Protein AF-A0A3D0D3S5-F1 (afdb_monomer_lite)

Foldseek 3Di:
DQVVLVVLCVCDVVNVRHVDSVRSCVVVPDDDPDDDDDDVVVVVVVVVVVVVVVVVCCCCPVPVDVVVVVVVVVVCVVPVPPPD

Secondary structure (DSSP, 8-state):
-HHHHHHHHHH-GGGT--SSHHHHHHHH----S------HHHHHHHHHHHHHHHHHHHHHHSSS-THHHHHHHHHHHHHS----

pLDDT: mean 90.77, std 9.51, range [44.78, 98.06]

Radius of gyration: 25.05 Å; chains: 1; bounding box: 39×48×67 Å

Sequence (84 aa):
MGAAMHGAVAAGPEAGGYPDIFTAAEKMGGLKDEVYRPIPRHVALYDRLYADYQILYDYFGRGQNDVMKRLRALRREVLAPNAG

Structure (mmCIF, N/CA/C/O backbone):
data_AF-A0A3D0D3S5-F1
#
_entry.id   AF-A0A3D0D3S5-F1
#
loop_
_atom_site.group_PDB
_atom_site.id
_atom_site.type_symbol
_atom_site.label_atom_id
_atom_site.label_alt_id
_atom_site.label_comp_id
_atom_site.label_asym_id
_atom_site.label_entity_id
_atom_site.label_seq_id
_atom_site.pdbx_PDB_ins_code
_atom_site.Cartn_x
_atom_site.Cartn_y
_atom_site.Cartn_z
_atom_site.occupancy
_atom_site.B_iso_or_equiv
_atom_site.auth_seq_id
_atom_site.auth_comp_id
_atom_site.auth_asym_id
_atom_site.auth_atom_id
_atom_site.pdbx_PDB_model_num
ATOM 1 N N . MET A 1 1 ? 15.163 8.117 -12.312 1.00 74.94 1 MET A N 1
ATOM 2 C CA . MET A 1 1 ? 14.824 7.178 -13.404 1.00 74.94 1 MET A CA 1
ATOM 3 C C . MET A 1 1 ? 13.581 7.638 -14.157 1.00 74.94 1 MET A C 1
ATOM 5 O O . MET A 1 1 ? 13.760 8.233 -15.205 1.00 74.94 1 MET A O 1
ATOM 9 N N . GLY A 1 2 ? 12.361 7.503 -13.616 1.00 87.62 2 GLY A N 1
ATOM 10 C CA . GLY A 1 2 ? 11.128 7.858 -14.350 1.00 87.62 2 GLY A CA 1
ATOM 11 C C . GLY A 1 2 ? 11.069 9.302 -14.873 1.00 87.62 2 GLY A C 1
ATOM 12 O O . GLY A 1 2 ? 10.798 9.522 -16.046 1.00 87.62 2 GLY A O 1
ATOM 13 N N . ALA A 1 3 ? 11.429 10.291 -14.049 1.00 92.44 3 ALA A N 1
ATOM 14 C CA . ALA A 1 3 ? 11.486 11.689 -14.495 1.00 92.44 3 ALA A CA 1
ATOM 15 C C . ALA A 1 3 ? 12.516 11.925 -15.621 1.00 92.44 3 ALA A C 1
ATOM 17 O O . ALA A 1 3 ? 12.263 12.699 -16.537 1.00 92.44 3 ALA A O 1
ATOM 18 N N . ALA A 1 4 ? 13.651 11.218 -15.590 1.00 92.19 4 ALA A N 1
ATOM 19 C CA . ALA A 1 4 ? 14.672 11.306 -16.635 1.00 92.19 4 ALA A CA 1
ATOM 20 C C . ALA A 1 4 ? 14.205 10.650 -17.946 1.00 92.19 4 ALA A C 1
ATOM 22 O O . ALA A 1 4 ? 14.485 11.178 -19.015 1.00 92.19 4 ALA A O 1
ATOM 23 N N . MET A 1 5 ? 13.448 9.549 -17.869 1.00 92.88 5 MET A N 1
ATOM 24 C CA . MET A 1 5 ? 12.820 8.922 -19.039 1.00 92.88 5 MET A CA 1
ATOM 25 C C . MET A 1 5 ? 11.821 9.873 -19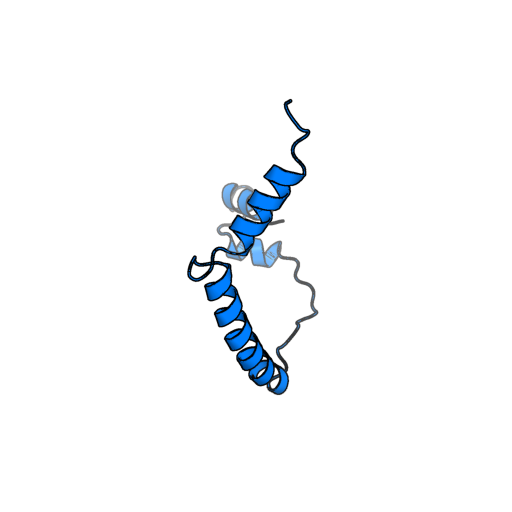.699 1.00 92.88 5 MET A C 1
ATOM 27 O O . MET A 1 5 ? 11.890 10.082 -20.902 1.00 92.88 5 MET A O 1
ATOM 31 N N . HIS A 1 6 ? 10.949 10.523 -18.921 1.00 93.69 6 HIS A N 1
ATOM 32 C CA . HIS A 1 6 ? 10.033 11.531 -19.464 1.00 93.69 6 HIS A CA 1
ATOM 33 C C . HIS A 1 6 ? 10.764 12.745 -20.048 1.00 93.69 6 HIS A C 1
ATOM 35 O O . HIS A 1 6 ? 10.352 13.244 -21.090 1.00 93.69 6 HIS A O 1
ATOM 41 N N . GLY A 1 7 ? 11.865 13.185 -19.430 1.00 94.31 7 GLY A N 1
ATOM 42 C CA . GLY A 1 7 ? 12.729 14.223 -19.995 1.00 94.31 7 GLY A CA 1
ATOM 43 C C . GLY A 1 7 ? 13.333 13.818 -21.344 1.00 94.31 7 GLY A C 1
ATOM 44 O O . GLY A 1 7 ? 13.317 14.608 -22.282 1.00 94.31 7 GLY A O 1
ATOM 45 N N . ALA A 1 8 ? 13.791 12.571 -21.473 1.00 92.62 8 ALA A N 1
ATOM 46 C CA . ALA A 1 8 ? 14.313 12.038 -22.728 1.00 92.62 8 ALA A CA 1
ATOM 47 C C . ALA A 1 8 ? 13.218 11.874 -23.799 1.00 92.62 8 ALA A C 1
ATOM 49 O O . ALA A 1 8 ? 13.480 12.104 -24.973 1.00 92.62 8 ALA A O 1
ATOM 50 N N . VAL A 1 9 ? 11.982 11.538 -23.418 1.00 95.88 9 VAL A N 1
ATOM 51 C CA . VAL A 1 9 ? 10.845 11.516 -24.357 1.00 95.88 9 VAL A CA 1
ATOM 52 C C . VAL A 1 9 ? 10.481 12.923 -24.824 1.00 95.88 9 VAL A C 1
ATOM 54 O O . VAL A 1 9 ? 10.270 13.145 -26.010 1.00 95.88 9 VAL A O 1
ATOM 57 N N . ALA A 1 10 ? 10.449 13.893 -23.908 1.00 95.81 10 ALA A N 1
ATOM 58 C CA . ALA A 1 10 ? 10.141 15.282 -24.237 1.00 95.81 10 ALA A CA 1
ATOM 59 C C . ALA A 1 10 ? 11.190 15.921 -25.164 1.00 95.81 10 ALA A C 1
ATOM 61 O O . ALA A 1 10 ? 10.837 16.759 -25.989 1.00 95.81 10 ALA A O 1
ATOM 62 N N . ALA A 1 11 ? 12.460 15.518 -25.048 1.00 95.38 11 ALA A N 1
ATOM 63 C CA . ALA A 1 11 ? 13.524 15.938 -25.960 1.00 95.38 11 ALA A CA 1
ATOM 64 C C . ALA A 1 11 ? 13.318 15.414 -27.396 1.00 95.38 11 ALA A C 1
ATOM 66 O O . ALA A 1 11 ? 13.661 16.102 -28.354 1.00 95.38 11 ALA A O 1
ATOM 67 N N . GLY A 1 12 ? 12.725 14.225 -27.543 1.00 93.12 12 GLY A N 1
ATOM 68 C CA . GLY A 1 12 ? 12.450 13.591 -28.830 1.00 93.12 12 GLY A CA 1
ATOM 69 C C . GLY A 1 12 ? 13.703 13.079 -29.568 1.00 93.12 12 GLY A C 1
ATOM 70 O O . GLY A 1 12 ? 14.832 13.416 -29.203 1.00 93.12 12 GLY A O 1
ATOM 71 N N . PRO A 1 13 ? 13.530 12.250 -30.617 1.00 94.00 13 PRO A N 1
ATOM 72 C CA . PRO A 1 13 ? 14.640 11.566 -31.295 1.00 94.00 13 PRO A CA 1
ATOM 73 C C . PRO A 1 13 ? 15.698 12.504 -31.888 1.00 94.00 13 PRO A C 1
ATOM 75 O O . PRO A 1 13 ? 16.891 12.230 -31.790 1.00 94.00 13 PRO A O 1
ATOM 78 N N . GLU A 1 14 ? 15.269 13.640 -32.441 1.00 94.00 14 GLU A N 1
ATOM 79 C CA . GLU A 1 14 ? 16.145 14.624 -33.096 1.00 94.00 14 GLU A CA 1
ATOM 80 C C . GLU A 1 14 ? 17.175 15.249 -32.139 1.00 94.00 14 GLU A C 1
ATOM 82 O O . GLU A 1 14 ? 18.247 15.675 -32.562 1.00 94.00 14 GLU A O 1
ATOM 87 N N . ALA A 1 15 ? 16.874 15.279 -30.837 1.00 91.81 15 ALA A N 1
ATOM 88 C CA . ALA A 1 15 ? 17.765 15.788 -29.795 1.00 91.81 15 ALA A CA 1
ATOM 89 C C . ALA A 1 15 ? 18.465 14.666 -29.001 1.00 91.81 15 ALA A C 1
ATOM 91 O O . ALA A 1 15 ? 18.989 14.912 -27.914 1.00 91.81 15 ALA A O 1
ATOM 92 N N . GLY A 1 16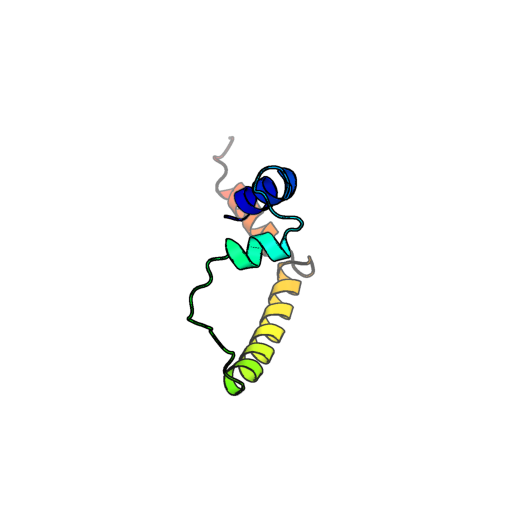 ? 18.459 13.428 -29.512 1.00 90.00 16 GLY A N 1
ATOM 93 C CA . GLY A 1 16 ? 19.027 12.257 -28.830 1.00 90.00 16 GLY A CA 1
ATOM 94 C C . GLY A 1 16 ? 18.135 11.676 -27.726 1.00 90.00 16 GLY A C 1
ATOM 95 O O . GLY A 1 16 ? 18.597 10.877 -26.910 1.00 90.00 16 GLY A O 1
ATOM 96 N N . GLY A 1 17 ? 16.869 12.095 -27.683 1.00 93.06 17 GLY A N 1
ATOM 97 C CA . GLY A 1 17 ? 15.823 11.548 -26.831 1.00 93.06 17 GLY A CA 1
ATOM 98 C C . GLY A 1 17 ? 15.130 10.320 -27.432 1.00 93.06 17 GLY A C 1
ATOM 99 O O . GLY A 1 17 ? 15.608 9.711 -28.387 1.00 93.06 17 GLY A O 1
ATOM 100 N N . TYR A 1 18 ? 13.973 9.956 -26.880 1.00 95.06 18 TYR A N 1
ATOM 101 C CA . TYR A 1 18 ? 13.184 8.798 -27.319 1.00 95.06 18 TYR A CA 1
ATOM 102 C C . TYR A 1 18 ? 11.829 9.229 -27.898 1.00 95.06 18 TYR A C 1
ATOM 104 O O . TYR A 1 18 ? 11.277 10.235 -27.461 1.00 95.06 18 TYR A O 1
ATOM 112 N N . PRO A 1 19 ? 11.264 8.479 -28.861 1.00 95.50 19 PRO A N 1
ATOM 113 C CA . PRO A 1 19 ? 9.975 8.816 -29.470 1.00 95.50 19 PRO A CA 1
ATOM 114 C C . PRO A 1 19 ? 8.789 8.607 -28.517 1.00 95.50 19 PRO A C 1
ATOM 116 O O . PRO A 1 19 ? 7.771 9.283 -28.639 1.00 95.50 19 PRO A O 1
ATOM 119 N N . ASP A 1 20 ? 8.918 7.689 -27.556 1.00 95.88 20 ASP A N 1
ATOM 120 C CA . ASP A 1 20 ? 7.889 7.383 -26.570 1.00 95.88 20 ASP A CA 1
ATOM 121 C C . ASP A 1 20 ? 8.485 6.790 -25.284 1.00 95.88 20 ASP A C 1
ATOM 123 O O . ASP A 1 20 ? 9.665 6.429 -25.195 1.00 95.88 20 ASP A O 1
ATOM 127 N N . ILE A 1 21 ? 7.634 6.698 -24.260 1.00 94.31 21 ILE A N 1
ATOM 128 C CA . ILE A 1 21 ? 8.018 6.212 -22.935 1.00 94.31 21 ILE A CA 1
ATOM 129 C C . ILE A 1 21 ? 8.368 4.721 -22.915 1.00 94.31 21 ILE A C 1
ATOM 131 O O . ILE A 1 21 ? 9.140 4.312 -22.053 1.00 94.31 21 ILE A O 1
ATOM 135 N N . PHE A 1 22 ? 7.858 3.913 -23.849 1.00 93.94 22 PHE A N 1
ATOM 136 C CA . PHE A 1 22 ? 8.169 2.483 -23.913 1.00 93.94 22 PHE A CA 1
ATOM 137 C C . PHE A 1 22 ? 9.599 2.269 -24.402 1.00 93.94 22 PHE A C 1
ATOM 139 O O . PHE A 1 22 ? 10.359 1.537 -23.771 1.00 93.94 22 PHE A O 1
ATOM 146 N N . THR A 1 23 ? 9.997 2.992 -25.447 1.00 93.12 23 THR A N 1
ATOM 147 C CA . THR A 1 23 ? 11.362 2.980 -25.981 1.00 93.12 23 THR A CA 1
ATOM 148 C C . THR A 1 23 ? 12.357 3.495 -24.936 1.00 93.12 23 THR A C 1
ATOM 150 O O . THR A 1 23 ? 13.409 2.891 -24.712 1.00 93.12 23 THR A O 1
ATOM 153 N N . ALA A 1 24 ? 12.005 4.577 -24.230 1.00 92.62 24 ALA A N 1
ATOM 154 C CA . ALA A 1 24 ? 12.813 5.086 -23.123 1.00 92.62 24 ALA A CA 1
ATOM 155 C C . ALA A 1 24 ? 12.923 4.065 -21.978 1.00 92.62 24 ALA A C 1
ATOM 157 O O . ALA A 1 24 ? 14.006 3.862 -21.433 1.00 92.62 24 ALA A O 1
ATOM 158 N N . ALA A 1 25 ? 11.826 3.396 -21.614 1.00 91.81 25 ALA A N 1
ATOM 159 C CA . ALA A 1 25 ? 11.814 2.391 -20.556 1.00 91.81 25 ALA A CA 1
ATOM 160 C C . ALA A 1 25 ? 12.616 1.134 -20.920 1.00 91.81 25 ALA A C 1
ATOM 162 O O . ALA A 1 25 ? 13.280 0.586 -20.050 1.00 91.81 25 ALA A O 1
ATOM 163 N N . GLU A 1 26 ? 12.618 0.699 -22.180 1.00 90.19 26 GLU A N 1
ATOM 164 C CA . GLU A 1 26 ? 13.423 -0.443 -22.629 1.00 90.19 26 GLU A CA 1
ATOM 165 C C . GLU A 1 26 ? 14.929 -0.158 -22.524 1.00 90.19 26 GLU A C 1
ATOM 167 O O . GLU A 1 26 ? 15.704 -1.015 -22.106 1.00 90.19 26 GLU A O 1
ATOM 172 N N . LYS A 1 27 ? 15.355 1.062 -22.879 1.00 89.56 27 LYS A N 1
ATOM 173 C CA . LYS A 1 27 ? 16.778 1.444 -22.907 1.00 89.56 27 LYS A CA 1
ATOM 174 C C . LYS A 1 27 ? 17.308 1.978 -21.579 1.00 89.56 27 LYS A C 1
ATOM 176 O O . LYS A 1 27 ? 18.500 1.864 -21.311 1.00 89.56 27 LYS A O 1
ATOM 181 N N . MET A 1 28 ? 16.449 2.586 -20.764 1.00 89.81 28 MET A N 1
ATOM 182 C CA . MET A 1 28 ? 16.824 3.222 -19.493 1.00 89.81 28 MET A CA 1
ATOM 183 C C . MET A 1 28 ? 16.299 2.462 -18.269 1.00 89.81 28 MET A C 1
ATOM 185 O O . MET A 1 28 ? 16.630 2.814 -17.134 1.00 89.81 28 MET A O 1
ATOM 189 N N . GLY A 1 29 ? 15.425 1.475 -18.468 1.00 84.31 29 GLY A N 1
ATOM 190 C CA . GLY A 1 29 ? 14.845 0.671 -17.402 1.00 84.31 29 GLY A CA 1
ATOM 191 C C . GLY A 1 29 ? 15.873 -0.289 -16.829 1.00 84.31 29 GLY A C 1
ATOM 192 O O . GLY A 1 29 ? 16.395 -1.150 -17.525 1.00 84.31 29 GLY A O 1
ATOM 193 N N . GLY A 1 30 ? 16.147 -0.151 -15.534 1.00 78.62 30 GLY A N 1
ATOM 194 C CA . GLY A 1 30 ? 16.915 -1.125 -14.767 1.00 78.62 30 GLY A CA 1
ATOM 195 C C . GLY A 1 30 ? 15.974 -1.938 -13.891 1.00 78.62 30 GLY A C 1
ATOM 196 O O . GLY A 1 30 ? 15.549 -1.456 -12.840 1.00 78.62 30 GLY A O 1
ATOM 197 N N . LEU A 1 31 ? 15.638 -3.151 -14.319 1.00 79.12 31 LEU A N 1
ATOM 198 C CA . LEU A 1 31 ? 14.999 -4.147 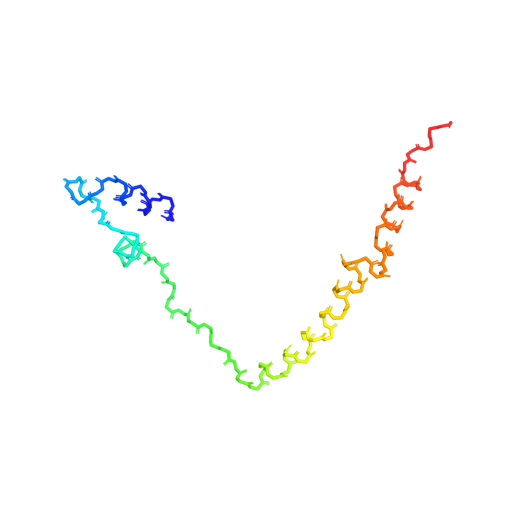-13.461 1.00 79.12 31 LEU A CA 1
ATOM 199 C C . LEU A 1 31 ? 16.079 -5.054 -12.871 1.00 79.12 31 LEU A C 1
ATOM 201 O O . LEU A 1 31 ? 17.101 -5.308 -13.501 1.00 79.12 31 LEU A O 1
ATOM 205 N N . LYS A 1 32 ? 15.860 -5.530 -11.643 1.00 78.94 32 LYS A N 1
ATOM 206 C CA . LYS A 1 32 ? 16.652 -6.641 -11.110 1.00 78.94 32 LYS A CA 1
ATOM 207 C C . LYS A 1 32 ? 16.228 -7.917 -11.836 1.00 78.94 32 LYS A C 1
ATOM 209 O O . LYS A 1 32 ? 15.037 -8.099 -12.075 1.00 78.94 32 LYS A O 1
ATOM 214 N N . ASP A 1 33 ? 17.175 -8.811 -12.102 1.00 83.81 33 ASP A N 1
ATOM 215 C CA . ASP A 1 33 ? 16.889 -10.108 -12.739 1.00 83.81 33 ASP A CA 1
ATOM 216 C C . ASP A 1 33 ? 16.054 -11.043 -11.848 1.00 83.81 33 ASP A C 1
ATOM 218 O O . ASP A 1 33 ? 15.452 -12.011 -12.313 1.00 83.81 33 ASP A O 1
ATOM 222 N N . GLU A 1 34 ? 16.008 -10.763 -10.545 1.00 89.06 34 GLU A N 1
ATOM 223 C CA . GLU A 1 34 ? 15.241 -11.549 -9.590 1.00 89.06 34 GLU A CA 1
ATOM 224 C C . GLU A 1 34 ? 13.738 -11.259 -9.703 1.00 89.06 34 GLU A C 1
ATOM 226 O O . GLU A 1 34 ? 13.266 -10.152 -9.433 1.00 89.06 34 GLU A O 1
ATOM 231 N N . VAL A 1 35 ? 12.974 -12.296 -10.055 1.00 90.94 35 VAL A N 1
ATOM 232 C CA . VAL A 1 35 ? 11.513 -12.247 -10.168 1.00 90.94 35 VAL A CA 1
ATOM 233 C C . VAL A 1 35 ? 10.878 -13.128 -9.099 1.00 90.94 35 VAL A C 1
ATOM 235 O O . VAL A 1 35 ? 11.033 -14.350 -9.102 1.00 90.94 35 VAL A O 1
ATOM 238 N N . TYR A 1 36 ? 10.082 -12.515 -8.227 1.00 90.62 36 TYR A N 1
ATOM 239 C CA . TYR A 1 36 ? 9.289 -13.225 -7.229 1.00 90.62 36 TYR A CA 1
ATOM 240 C C . TYR A 1 36 ? 7.990 -13.718 -7.862 1.00 90.62 36 TYR A C 1
ATOM 242 O O . TYR A 1 36 ? 7.104 -12.932 -8.198 1.00 90.62 36 TYR A O 1
ATOM 250 N N . ARG A 1 37 ? 7.879 -15.035 -8.043 1.00 94.56 37 ARG A N 1
ATOM 251 C CA . ARG A 1 37 ? 6.672 -15.672 -8.582 1.00 94.56 37 ARG A CA 1
ATOM 252 C C . ARG A 1 37 ? 5.784 -16.182 -7.447 1.00 94.56 37 ARG A C 1
ATOM 254 O O . ARG A 1 37 ? 6.308 -16.728 -6.473 1.00 94.56 37 ARG A O 1
ATOM 261 N N . PRO A 1 38 ? 4.453 -16.046 -7.557 1.00 93.06 38 PRO A N 1
ATOM 262 C CA . PRO A 1 38 ? 3.551 -16.563 -6.543 1.00 93.06 38 PRO A CA 1
ATOM 263 C C . PRO A 1 38 ? 3.658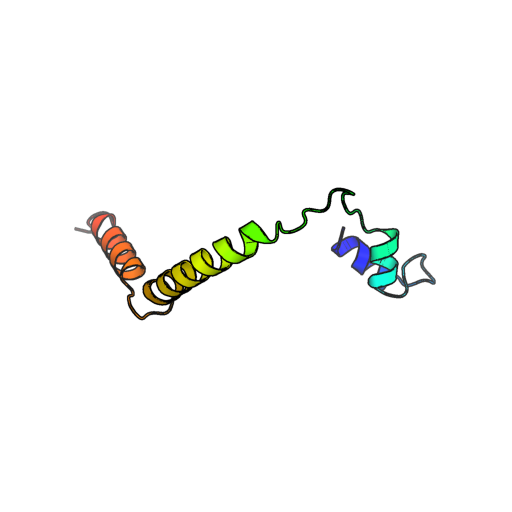 -18.088 -6.461 1.00 93.06 38 PRO A C 1
ATOM 265 O O . PRO A 1 38 ? 3.654 -18.785 -7.475 1.00 93.06 38 PRO A O 1
ATOM 268 N N . ILE A 1 39 ? 3.718 -18.610 -5.237 1.00 95.81 39 ILE A N 1
ATOM 269 C CA . ILE A 1 39 ? 3.624 -20.048 -4.976 1.00 95.81 39 ILE A CA 1
ATOM 270 C C . ILE A 1 39 ? 2.130 -20.402 -4.960 1.00 95.81 39 ILE A C 1
ATOM 272 O O . ILE A 1 39 ? 1.435 -19.934 -4.055 1.00 95.81 39 ILE A O 1
ATOM 276 N N . PRO A 1 40 ? 1.608 -21.230 -5.891 1.00 93.50 40 PRO A N 1
ATOM 277 C CA . PRO A 1 40 ? 0.160 -21.423 -6.053 1.00 93.50 40 PRO A CA 1
ATOM 278 C C . PRO A 1 40 ? -0.562 -21.860 -4.773 1.00 93.50 40 PRO A C 1
ATOM 280 O O . PRO A 1 40 ? -1.650 -21.383 -4.463 1.00 93.50 40 PRO A O 1
ATOM 283 N N . ARG A 1 41 ? 0.084 -22.712 -3.969 1.00 91.94 41 ARG A N 1
ATOM 284 C CA . ARG A 1 41 ? -0.443 -23.151 -2.670 1.00 91.94 41 ARG A CA 1
ATOM 285 C C . ARG A 1 41 ? -0.598 -22.003 -1.665 1.00 91.94 41 ARG A C 1
ATOM 287 O O . ARG A 1 41 ? -1.513 -22.040 -0.851 1.00 91.94 41 ARG A O 1
ATOM 294 N N . HIS A 1 42 ? 0.294 -21.014 -1.685 1.00 96.19 42 HIS A N 1
ATOM 295 C CA . HIS A 1 42 ? 0.206 -19.865 -0.784 1.00 96.19 42 HIS A CA 1
ATOM 296 C C . HIS A 1 42 ? -0.868 -18.884 -1.238 1.00 96.19 42 HIS A C 1
ATOM 298 O O . HIS A 1 42 ? -1.540 -18.324 -0.384 1.00 96.19 42 HIS A O 1
ATOM 304 N N . VAL A 1 43 ? -1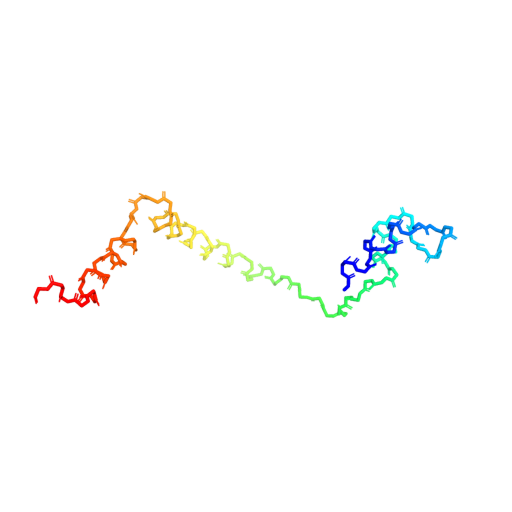.073 -18.723 -2.550 1.00 96.38 43 VAL A N 1
ATOM 305 C CA . VAL A 1 43 ? -2.117 -17.841 -3.099 1.00 96.38 43 VAL A CA 1
ATOM 306 C C . VAL A 1 43 ? -3.481 -18.200 -2.516 1.00 96.38 43 VAL A C 1
ATOM 308 O O . VAL A 1 43 ? -4.090 -17.367 -1.860 1.00 96.38 43 VAL A O 1
ATOM 311 N N . ALA A 1 44 ? -3.887 -19.469 -2.608 1.00 94.56 44 ALA A N 1
ATOM 312 C CA . ALA A 1 44 ? -5.183 -19.910 -2.088 1.00 94.56 44 ALA A CA 1
ATOM 313 C C . ALA A 1 44 ? -5.351 -19.691 -0.569 1.00 94.56 44 ALA A C 1
ATOM 315 O O . ALA A 1 44 ? -6.468 -19.501 -0.086 1.00 94.56 44 ALA A O 1
ATOM 316 N N . LEU A 1 45 ? -4.257 -19.739 0.201 1.00 96.88 45 LEU A N 1
ATOM 317 C CA . LEU A 1 45 ? -4.282 -19.427 1.631 1.00 96.88 45 LEU A CA 1
ATOM 318 C C . LEU A 1 45 ? -4.399 -17.916 1.866 1.00 96.88 45 LEU A C 1
ATOM 320 O O . LEU A 1 45 ? -5.208 -17.487 2.686 1.00 96.88 45 LEU A O 1
ATOM 324 N N . TYR A 1 46 ? -3.616 -17.118 1.143 1.00 97.81 46 TYR A N 1
ATOM 325 C CA . TYR A 1 46 ? -3.658 -15.665 1.239 1.00 97.81 46 TYR A CA 1
ATOM 326 C C . TYR A 1 46 ? -4.986 -15.087 0.764 1.00 97.81 46 TYR A C 1
ATOM 328 O O . TYR A 1 46 ? -5.428 -14.116 1.362 1.00 97.81 46 TYR A O 1
ATOM 336 N N . ASP A 1 47 ? -5.668 -15.704 -0.200 1.00 97.44 47 ASP A N 1
ATOM 337 C CA . ASP A 1 47 ? -7.010 -15.288 -0.621 1.00 97.44 47 ASP A CA 1
ATOM 338 C C . ASP A 1 47 ? -8.014 -15.379 0.537 1.00 97.44 47 ASP A C 1
ATOM 340 O O . ASP A 1 47 ? -8.807 -14.464 0.753 1.00 97.44 47 ASP A O 1
ATOM 344 N N . ARG A 1 48 ? -7.943 -16.450 1.342 1.00 97.50 48 ARG A N 1
ATOM 345 C CA . ARG A 1 48 ? -8.792 -16.604 2.537 1.00 97.50 48 ARG A CA 1
ATOM 346 C C . ARG A 1 48 ? -8.457 -15.561 3.598 1.00 97.50 48 ARG A C 1
ATOM 348 O O . ARG A 1 48 ? -9.352 -14.903 4.112 1.00 97.50 48 ARG A O 1
ATOM 355 N N . LEU A 1 49 ? -7.167 -15.374 3.881 1.00 97.94 49 LEU A N 1
ATOM 356 C CA . LEU A 1 49 ? -6.711 -14.353 4.829 1.00 97.94 49 LEU A CA 1
ATOM 357 C C . LEU A 1 49 ? -7.091 -12.940 4.369 1.00 97.94 49 LEU A C 1
ATOM 359 O O . LEU A 1 49 ? -7.420 -12.084 5.187 1.00 97.94 49 LEU A O 1
ATOM 363 N N . TYR A 1 50 ? -7.052 -12.691 3.062 1.00 97.75 50 TYR A N 1
ATOM 364 C CA . TYR A 1 50 ? -7.412 -11.412 2.476 1.00 97.75 50 TYR A CA 1
ATOM 365 C C . TYR A 1 50 ? -8.915 -11.145 2.579 1.00 97.75 50 TYR A C 1
ATOM 367 O O . TYR A 1 50 ? -9.298 -10.016 2.873 1.00 97.75 50 TYR A O 1
ATOM 375 N N . ALA A 1 51 ? -9.760 -12.167 2.419 1.00 98.06 51 ALA A N 1
ATOM 376 C CA . ALA A 1 51 ? -11.198 -12.038 2.645 1.00 98.06 51 ALA A CA 1
ATOM 377 C C . ALA A 1 51 ? -11.511 -11.617 4.094 1.00 98.06 51 ALA A C 1
ATOM 379 O O . ALA A 1 51 ? -12.249 -10.654 4.307 1.00 98.06 51 ALA A O 1
ATOM 380 N N . ASP A 1 52 ? -10.884 -12.257 5.086 1.00 97.62 52 ASP A N 1
ATOM 381 C CA . ASP A 1 52 ? -11.044 -11.871 6.497 1.00 97.62 52 ASP A CA 1
ATOM 382 C C . ASP A 1 52 ? -10.509 -10.455 6.762 1.00 97.62 52 ASP A C 1
ATOM 384 O O . A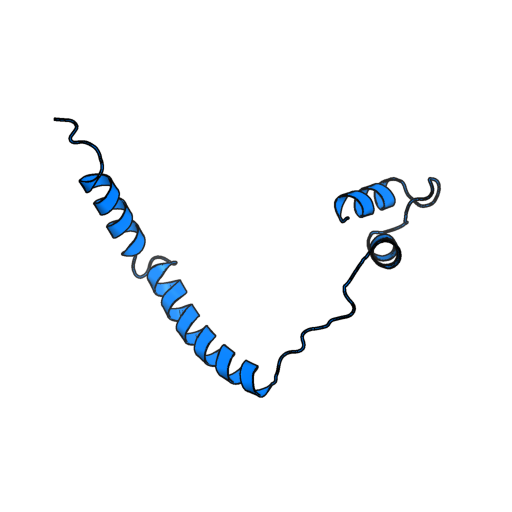SP A 1 52 ? -11.144 -9.648 7.446 1.00 97.62 52 ASP A O 1
ATOM 388 N N . TYR A 1 53 ? -9.360 -10.111 6.169 1.00 97.81 53 TYR A N 1
ATOM 389 C CA . TYR A 1 53 ? -8.816 -8.757 6.226 1.00 97.81 53 TYR A CA 1
ATOM 390 C C . TYR A 1 53 ? -9.787 -7.721 5.652 1.00 97.81 53 TYR A C 1
ATOM 392 O O . TYR A 1 53 ? -9.958 -6.670 6.265 1.00 97.81 53 TYR A O 1
ATOM 400 N N . GLN A 1 54 ? -10.432 -7.992 4.512 1.00 96.94 54 GLN A N 1
ATOM 401 C CA . GLN A 1 54 ? -11.384 -7.066 3.894 1.00 96.94 54 GLN A CA 1
ATOM 402 C C . GLN A 1 54 ? -12.571 -6.779 4.811 1.00 96.94 54 GLN A C 1
ATOM 404 O O . GLN A 1 54 ? -12.951 -5.620 4.956 1.00 96.94 54 GLN A O 1
ATOM 409 N N . ILE A 1 55 ? -13.103 -7.800 5.489 1.00 95.94 55 ILE A N 1
ATOM 410 C CA . ILE A 1 55 ? -14.192 -7.622 6.459 1.00 95.94 55 ILE A CA 1
ATOM 411 C C . ILE A 1 55 ? -13.753 -6.669 7.574 1.00 95.94 55 ILE A C 1
ATOM 413 O O . ILE A 1 55 ? -14.455 -5.707 7.887 1.00 95.94 55 ILE A O 1
ATOM 417 N N . LEU A 1 56 ? -12.574 -6.901 8.157 1.00 96.00 56 LEU A N 1
ATOM 418 C CA . LEU A 1 56 ? -12.041 -6.042 9.217 1.00 96.00 56 LEU A CA 1
ATOM 419 C C . LEU A 1 56 ? -11.755 -4.624 8.706 1.00 96.00 56 LEU A C 1
ATOM 421 O O . LEU A 1 56 ? -12.063 -3.643 9.388 1.00 96.00 56 LEU A O 1
ATOM 425 N N . TYR A 1 57 ? -11.186 -4.513 7.507 1.00 95.31 57 TYR A N 1
ATOM 426 C CA . TYR A 1 57 ? -10.886 -3.247 6.852 1.00 95.31 57 TYR A CA 1
ATOM 427 C C . TYR A 1 57 ? -12.155 -2.425 6.628 1.00 95.31 57 TYR A C 1
ATOM 429 O O . TYR A 1 57 ? -12.190 -1.248 6.984 1.00 95.31 57 TYR A O 1
ATOM 437 N N . ASP A 1 58 ? -13.215 -3.033 6.101 1.00 94.38 58 ASP A N 1
ATOM 438 C CA . ASP A 1 58 ? -14.480 -2.346 5.866 1.00 94.38 58 ASP A CA 1
ATOM 439 C C . ASP A 1 58 ? -15.164 -1.979 7.185 1.00 94.38 58 ASP A C 1
ATOM 441 O O . ASP A 1 58 ? -15.602 -0.836 7.357 1.00 94.38 58 ASP A O 1
ATOM 445 N N . TYR A 1 59 ? -15.185 -2.899 8.152 1.00 95.12 59 TYR A N 1
ATOM 446 C CA . TYR A 1 59 ? -15.817 -2.680 9.448 1.00 95.12 59 TYR A CA 1
ATOM 447 C C . TYR A 1 59 ? -15.197 -1.496 10.206 1.00 95.12 59 TYR A C 1
ATOM 449 O O . TYR A 1 59 ? -15.915 -0.601 10.660 1.00 95.12 59 TYR A O 1
ATOM 457 N N . PHE A 1 60 ? -13.864 -1.449 10.300 1.00 94.38 60 PHE A N 1
ATOM 458 C CA . PHE A 1 60 ? -13.149 -0.388 11.018 1.00 94.38 60 PHE A CA 1
ATOM 459 C C . PHE A 1 60 ? -12.838 0.853 10.168 1.00 94.38 60 PHE A C 1
ATOM 461 O O . PHE A 1 60 ? -12.569 1.919 10.727 1.00 94.38 60 PHE A O 1
ATOM 468 N N . GLY A 1 61 ? -12.831 0.733 8.838 1.00 91.44 61 GLY A N 1
ATOM 469 C CA . GLY A 1 61 ? -12.340 1.763 7.917 1.00 91.44 61 GLY A CA 1
ATOM 470 C C . GLY A 1 61 ? -13.412 2.474 7.091 1.00 91.44 61 GLY A C 1
ATOM 471 O O . GLY A 1 61 ? -13.213 3.637 6.739 1.00 91.44 61 GLY A O 1
ATOM 472 N N . ARG A 1 62 ? -14.556 1.833 6.804 1.00 89.12 62 ARG A N 1
ATOM 473 C CA . ARG A 1 62 ? -15.623 2.391 5.942 1.00 89.12 62 ARG A CA 1
ATOM 474 C C . ARG A 1 62 ? -16.876 2.861 6.686 1.00 89.12 62 ARG A C 1
ATOM 476 O O . ARG A 1 62 ? -17.883 3.169 6.060 1.00 89.12 62 ARG A O 1
ATOM 483 N N . GLY A 1 63 ? -16.800 2.984 8.010 1.00 80.38 63 GLY A N 1
ATOM 484 C CA . GLY A 1 63 ? -17.820 3.666 8.816 1.00 80.38 63 GLY A CA 1
ATOM 485 C C . GLY A 1 63 ? -18.923 2.775 9.390 1.00 80.38 63 GLY A C 1
ATOM 486 O O . GLY A 1 63 ? -19.796 3.294 10.076 1.00 80.38 63 GLY A O 1
ATOM 487 N N . GLN A 1 64 ? -18.877 1.448 9.196 1.00 87.75 64 GLN A N 1
ATOM 488 C CA . GLN A 1 64 ? -19.763 0.541 9.945 1.00 87.75 64 GLN A CA 1
ATOM 489 C C . GLN A 1 64 ? -19.480 0.602 11.454 1.00 87.75 64 GLN A C 1
ATOM 491 O O . GLN A 1 64 ? -20.405 0.554 12.263 1.00 87.75 64 GLN A O 1
ATOM 496 N N . ASN A 1 65 ? -18.210 0.756 11.845 1.00 90.25 65 ASN A N 1
ATOM 497 C CA . ASN A 1 65 ? -17.824 1.041 13.218 1.00 90.25 65 ASN A CA 1
ATOM 498 C C . ASN A 1 65 ? -16.652 2.031 13.298 1.00 90.25 65 ASN A C 1
ATOM 500 O O . ASN A 1 65 ? -15.482 1.670 13.204 1.00 90.25 65 ASN A O 1
ATOM 504 N N . ASP A 1 66 ? -16.962 3.289 13.610 1.00 93.69 66 ASP A N 1
ATOM 505 C CA . ASP A 1 66 ? -15.968 4.357 13.791 1.00 93.69 66 ASP A CA 1
ATOM 506 C C . ASP A 1 66 ? -15.183 4.294 15.125 1.00 93.69 66 ASP A C 1
ATOM 508 O O . ASP A 1 66 ? -14.681 5.314 15.611 1.00 93.69 66 ASP A O 1
ATOM 512 N N . VAL A 1 67 ? -15.054 3.118 15.756 1.00 95.25 67 VAL A N 1
ATOM 513 C CA . VAL A 1 67 ? -14.386 2.959 17.066 1.00 95.25 67 VAL A CA 1
ATOM 514 C C . VAL A 1 67 ? -12.971 3.528 17.072 1.00 95.25 67 VAL A C 1
ATOM 516 O O . VAL A 1 67 ? -12.596 4.216 18.020 1.00 95.25 67 VAL A O 1
ATOM 519 N N . MET A 1 68 ? -12.217 3.350 15.986 1.00 94.94 68 MET A N 1
ATOM 520 C CA . MET A 1 68 ? -10.857 3.878 15.864 1.00 94.94 68 MET A CA 1
ATOM 521 C C . MET A 1 68 ? -10.830 5.413 15.939 1.00 94.94 68 MET A C 1
ATOM 523 O O . MET A 1 68 ? -9.969 5.991 16.606 1.00 94.94 68 MET A O 1
ATOM 527 N N . LYS A 1 69 ? -11.801 6.096 15.313 1.00 94.19 69 LYS A N 1
ATOM 528 C CA . LYS A 1 69 ? -11.924 7.563 15.376 1.00 94.19 69 LYS A CA 1
ATOM 529 C C . LYS A 1 69 ? -12.331 8.024 16.774 1.00 94.19 69 LYS A C 1
ATOM 531 O O . LYS A 1 69 ? -11.722 8.965 17.283 1.00 94.19 69 LYS A O 1
ATOM 536 N N . ARG A 1 70 ? -13.305 7.349 17.400 1.00 95.06 70 ARG A N 1
ATOM 537 C CA . ARG A 1 70 ? -13.777 7.665 18.761 1.00 95.06 70 ARG A CA 1
ATOM 538 C C . ARG A 1 70 ? -12.661 7.521 19.791 1.00 95.06 70 ARG A C 1
ATOM 540 O O . ARG A 1 70 ? -12.418 8.450 20.549 1.00 95.06 70 ARG A O 1
ATOM 547 N N . LEU A 1 71 ? -11.919 6.414 19.762 1.00 95.69 71 LEU A N 1
ATOM 548 C CA . LEU A 1 71 ? -10.779 6.202 20.658 1.00 95.69 71 LEU A CA 1
ATOM 549 C C . LEU A 1 71 ? -9.676 7.241 20.434 1.00 95.69 71 LEU A C 1
ATOM 551 O O . LEU A 1 71 ? -9.086 7.735 21.392 1.00 95.69 71 LEU A O 1
ATOM 555 N N . ARG A 1 72 ? -9.418 7.633 19.178 1.00 94.56 72 ARG A N 1
ATOM 556 C CA . ARG A 1 72 ? -8.462 8.709 18.880 1.00 94.56 72 ARG A CA 1
ATOM 557 C C . ARG A 1 72 ? -8.940 10.069 19.401 1.00 94.56 72 ARG A C 1
ATOM 559 O O . ARG A 1 72 ? -8.099 10.867 19.802 1.00 94.56 72 ARG A O 1
ATOM 566 N N . ALA A 1 73 ? -10.244 10.346 19.370 1.00 96.06 73 ALA A N 1
ATOM 567 C CA . ALA A 1 73 ? -10.829 11.566 19.928 1.00 96.06 73 ALA A CA 1
ATOM 568 C C . ALA A 1 73 ? -10.728 11.586 21.456 1.00 96.06 73 ALA A C 1
ATOM 570 O O . ALA A 1 73 ? -10.116 12.503 21.991 1.00 96.06 73 ALA A O 1
ATOM 571 N N . LEU A 1 74 ? -11.160 10.512 22.119 1.00 95.88 74 LEU A N 1
ATOM 572 C CA . LEU A 1 74 ? -11.037 10.350 23.567 1.00 95.88 74 LEU A CA 1
ATOM 573 C C . LEU A 1 74 ? -9.585 10.498 24.035 1.00 95.88 74 LEU A C 1
ATOM 575 O O . LEU A 1 74 ? -9.298 11.202 24.995 1.00 95.88 74 LEU A O 1
ATOM 579 N N . ARG A 1 75 ? -8.632 9.891 23.315 1.00 95.06 75 ARG A N 1
ATOM 580 C CA . ARG A 1 75 ? -7.205 10.073 23.607 1.00 95.06 75 ARG A CA 1
ATOM 581 C C . ARG A 1 75 ? -6.791 11.548 23.549 1.00 95.06 75 ARG A C 1
ATOM 583 O O . ARG A 1 75 ? -5.980 11.960 24.367 1.00 95.06 75 ARG A O 1
ATOM 590 N N . ARG A 1 76 ? -7.289 12.329 22.582 1.00 95.06 76 ARG A N 1
ATOM 591 C CA . ARG A 1 76 ? -6.994 13.771 22.504 1.00 95.06 76 ARG A CA 1
ATOM 592 C C . ARG A 1 76 ? -7.639 14.542 23.646 1.00 95.06 76 ARG A C 1
ATOM 594 O O . ARG A 1 76 ? -7.000 15.449 24.144 1.00 95.06 76 ARG A O 1
ATOM 601 N N . GLU A 1 77 ? -8.852 14.187 24.049 1.00 93.94 77 GLU A N 1
ATOM 602 C CA . GLU A 1 77 ? -9.546 14.824 25.175 1.00 93.94 77 GLU A CA 1
ATOM 603 C C . GLU A 1 77 ? -8.802 14.590 26.493 1.00 93.94 77 GLU A C 1
ATOM 605 O O . GLU A 1 77 ? -8.571 15.532 27.237 1.00 93.94 77 GLU A O 1
ATOM 610 N N . VAL A 1 78 ? -8.354 13.356 26.740 1.00 94.94 78 VAL A N 1
ATOM 611 C CA . VAL A 1 78 ? -7.626 12.989 27.967 1.00 94.94 78 VAL A CA 1
ATOM 612 C C . VAL A 1 78 ? -6.200 13.551 27.995 1.00 94.94 78 VAL A C 1
ATOM 614 O O . VAL A 1 78 ? -5.679 13.850 29.064 1.00 94.94 78 VAL A O 1
ATOM 617 N N . LEU A 1 79 ? -5.537 13.654 26.837 1.00 91.00 79 LEU A N 1
ATOM 618 C CA . LEU A 1 79 ? -4.149 14.127 26.742 1.00 91.00 79 LEU A CA 1
ATOM 619 C C . LEU A 1 79 ? -4.021 15.615 26.400 1.00 91.00 79 LEU A C 1
ATOM 621 O O . LEU A 1 79 ? -2.902 16.130 26.399 1.00 91.00 79 LEU A O 1
ATOM 625 N N . ALA A 1 80 ? -5.115 16.305 26.073 1.00 77.06 80 ALA A N 1
ATOM 626 C CA . ALA A 1 80 ? -5.097 17.756 26.007 1.00 77.06 80 ALA A CA 1
ATOM 627 C C . ALA A 1 80 ? -4.768 18.261 27.421 1.00 77.06 80 ALA A C 1
ATOM 629 O O . ALA A 1 80 ? -5.427 17.833 28.370 1.00 77.06 80 ALA A O 1
ATOM 630 N N . PRO A 1 81 ? -3.743 19.116 27.597 1.00 63.50 81 PRO A N 1
ATOM 631 C CA . PRO A 1 81 ? -3.482 19.702 28.900 1.00 63.50 81 PRO A CA 1
ATOM 632 C C . PRO A 1 81 ? -4.772 20.371 29.361 1.00 63.50 81 PRO A C 1
ATOM 634 O O . PRO A 1 81 ? -5.361 21.120 28.580 1.00 63.50 81 PRO A O 1
ATOM 637 N N . ASN A 1 82 ? -5.217 20.057 30.580 1.00 56.53 82 ASN A N 1
ATOM 638 C CA . ASN A 1 82 ? -6.369 20.691 31.210 1.00 56.53 82 ASN A CA 1
ATOM 639 C C . ASN A 1 82 ? -6.245 22.208 31.016 1.00 56.53 82 ASN A C 1
ATOM 641 O O . ASN A 1 82 ? -5.406 22.855 31.639 1.00 56.53 82 ASN A O 1
ATOM 645 N N . ALA A 1 83 ? -7.033 22.763 30.097 1.00 54.88 83 ALA A N 1
ATOM 646 C CA . ALA A 1 83 ? -7.240 24.194 30.000 1.00 54.88 83 ALA A CA 1
ATOM 647 C C . ALA A 1 83 ? -8.257 24.537 31.091 1.00 54.88 83 ALA A C 1
ATOM 649 O O . ALA A 1 83 ? -9.457 24.624 30.835 1.00 54.88 83 ALA A O 1
ATOM 650 N N . GLY A 1 84 ? -7.761 24.600 32.323 1.00 44.78 84 GLY A N 1
ATOM 651 C CA . GLY A 1 84 ? -8.499 24.890 33.545 1.00 44.78 84 GLY A CA 1
ATOM 652 C C . GLY A 1 84 ? -7.518 25.146 34.668 1.00 44.78 84 GLY A C 1
ATOM 653 O O . GLY A 1 84 ? -6.761 24.202 34.981 1.00 44.78 84 GLY A O 1
#